Protein AF-A0A1V4XP46-F1 (afdb_monomer_lite)

Secondary structure (DSSP, 8-state):
-PPPPEEEEETTEEEEESS-EEEPPGGGSTTTT-EEEEEEEETTEEEEEEEEEEEEEEETTSS-EEEEEEETTS-EEEESSPEE-PPP-

Foldseek 3Di:
DQADWDWDADPNDIDTDRHAKDWDPPVPDPQAQAKWWFFFPDPPDTDIAIFGFHTKIAHPVRPDIWTWGQHPVRDTTTTHDTGGPDPPD

Structure (mmCIF, N/CA/C/O backbone):
data_AF-A0A1V4XP46-F1
#
_entry.id   AF-A0A1V4XP46-F1
#
loop_
_atom_site.group_PDB
_atom_site.id
_atom_site.type_symbol
_atom_site.label_atom_id
_atom_site.label_alt_id
_atom_site.label_comp_id
_atom_site.label_asym_id
_atom_site.label_entity_id
_atom_site.label_seq_id
_atom_site.pdbx_PDB_ins_code
_atom_site.Cartn_x
_atom_site.Cartn_y
_atom_site.Cartn_z
_atom_site.occupancy
_atom_site.B_iso_or_equiv
_atom_site.auth_seq_id
_atom_site.auth_comp_id
_atom_site.auth_asym_id
_atom_site.auth_atom_id
_atom_site.pdbx_PDB_model_num
ATOM 1 N N . MET A 1 1 ? 20.002 10.225 11.931 1.00 51.06 1 MET A N 1
ATOM 2 C CA . MET A 1 1 ? 19.399 10.978 10.816 1.00 51.06 1 MET A CA 1
ATOM 3 C C . MET A 1 1 ? 17.912 10.688 10.861 1.00 51.06 1 MET A C 1
ATOM 5 O O . MET A 1 1 ? 17.524 9.561 10.579 1.00 51.06 1 MET A O 1
ATOM 9 N N . GLU A 1 2 ? 17.120 11.634 11.360 1.00 56.31 2 GLU A N 1
ATOM 10 C CA . GLU A 1 2 ? 15.659 11.530 11.334 1.00 56.31 2 GLU A CA 1
ATOM 11 C C . GLU A 1 2 ? 15.215 11.721 9.880 1.00 56.31 2 GLU A C 1
ATOM 13 O O . GLU A 1 2 ? 15.606 12.691 9.237 1.00 56.31 2 GLU A O 1
ATOM 18 N N . LEU A 1 3 ? 14.515 10.735 9.318 1.00 62.25 3 LEU A N 1
ATOM 19 C CA . LEU A 1 3 ? 14.010 10.818 7.949 1.00 62.25 3 LEU A CA 1
ATOM 20 C C . LEU A 1 3 ? 12.717 11.635 7.971 1.00 62.25 3 LEU A C 1
ATOM 22 O O . LEU A 1 3 ? 11.789 11.278 8.699 1.00 62.25 3 LEU A O 1
ATOM 26 N N . GLU A 1 4 ? 12.648 12.701 7.175 1.00 69.31 4 GLU A N 1
ATOM 27 C CA . GLU A 1 4 ? 11.434 13.512 7.073 1.00 69.31 4 GLU A CA 1
ATOM 28 C C . GLU A 1 4 ? 10.266 12.671 6.533 1.00 69.31 4 GLU A C 1
ATOM 30 O O . GLU A 1 4 ? 10.448 11.886 5.593 1.00 69.31 4 GLU A O 1
ATOM 35 N N . PRO A 1 5 ? 9.066 12.784 7.128 1.00 74.00 5 PRO A N 1
ATOM 36 C CA . PRO A 1 5 ? 7.919 12.004 6.703 1.00 74.00 5 PRO A CA 1
ATOM 37 C C . PRO A 1 5 ? 7.423 12.455 5.329 1.00 74.00 5 PRO A C 1
ATOM 39 O O . PRO A 1 5 ? 7.109 13.626 5.120 1.00 74.00 5 PRO A O 1
ATOM 42 N N . THR A 1 6 ? 7.266 11.516 4.398 1.00 79.06 6 THR A N 1
ATOM 43 C CA . THR A 1 6 ? 6.577 11.800 3.137 1.00 79.06 6 THR A CA 1
ATOM 44 C C . THR A 1 6 ? 5.069 11.806 3.361 1.00 79.06 6 THR A C 1
ATOM 46 O O . THR A 1 6 ? 4.507 10.822 3.848 1.00 79.06 6 THR A O 1
ATOM 49 N N . THR A 1 7 ? 4.409 12.901 2.977 1.00 82.56 7 THR A N 1
ATOM 50 C CA . THR A 1 7 ? 2.944 12.993 2.935 1.00 82.56 7 THR A CA 1
ATOM 51 C C . THR A 1 7 ? 2.473 13.119 1.492 1.00 82.56 7 THR A C 1
ATOM 53 O O . THR A 1 7 ? 2.968 13.969 0.758 1.00 82.56 7 THR A O 1
ATOM 56 N N . PHE A 1 8 ? 1.513 12.291 1.086 1.00 80.19 8 PHE A N 1
ATOM 57 C CA . PHE A 1 8 ? 0.870 12.370 -0.228 1.00 80.19 8 PHE A CA 1
ATOM 58 C C . PHE A 1 8 ? -0.653 12.356 -0.089 1.00 80.19 8 PHE A C 1
ATOM 60 O O . PHE A 1 8 ? -1.198 11.910 0.923 1.00 80.19 8 PHE A O 1
ATOM 67 N N . MET A 1 9 ? -1.332 12.866 -1.115 1.00 81.31 9 MET A N 1
ATOM 68 C CA . MET A 1 9 ? -2.790 12.876 -1.201 1.00 81.31 9 MET A CA 1
ATOM 69 C C . MET A 1 9 ? -3.277 11.620 -1.923 1.00 81.31 9 MET A C 1
ATOM 71 O O . MET A 1 9 ? -2.813 11.318 -3.018 1.00 81.31 9 MET A O 1
ATOM 75 N N . TRP A 1 10 ? -4.236 10.915 -1.331 1.00 75.44 10 TRP A N 1
ATOM 76 C CA . TRP A 1 10 ? -4.861 9.723 -1.896 1.00 75.44 10 TRP A CA 1
ATOM 77 C C . TRP A 1 10 ? -6.380 9.817 -1.761 1.00 75.44 10 TRP A C 1
ATOM 79 O O . TRP A 1 10 ? -6.887 9.848 -0.644 1.00 75.44 10 TRP A O 1
ATOM 89 N N . ASN A 1 11 ? -7.122 9.896 -2.871 1.00 73.19 11 ASN A N 1
ATOM 90 C CA . ASN A 1 11 ? -8.586 10.077 -2.864 1.00 73.19 11 ASN A CA 1
ATOM 91 C C . ASN A 1 11 ? -9.072 11.205 -1.920 1.00 73.19 11 ASN A C 1
ATOM 93 O O . ASN A 1 11 ? -10.092 11.081 -1.250 1.00 73.19 11 ASN A O 1
ATOM 97 N N . GLY A 1 12 ? -8.316 12.307 -1.827 1.00 78.00 12 GLY A N 1
ATOM 98 C CA . GLY A 1 12 ? -8.626 13.430 -0.931 1.00 78.00 12 GLY A CA 1
ATOM 99 C C . GLY A 1 12 ? -8.203 13.241 0.534 1.00 78.00 12 GLY A C 1
ATOM 100 O O . GLY A 1 12 ? -8.382 14.157 1.332 1.00 78.00 12 GLY A O 1
ATOM 101 N N . GLN A 1 13 ? -7.604 12.104 0.895 1.00 79.88 13 GLN A N 1
ATOM 102 C CA . GLN A 1 13 ? -7.040 11.835 2.221 1.00 79.88 13 GLN A CA 1
ATOM 103 C C . GLN A 1 13 ? -5.523 12.065 2.223 1.00 79.88 13 GLN A C 1
ATOM 105 O O . GLN A 1 13 ? -4.822 11.631 1.312 1.00 79.88 13 GLN A O 1
ATOM 110 N N . ALA A 1 14 ? -5.003 12.724 3.258 1.00 83.00 14 ALA A N 1
ATOM 111 C CA . ALA A 1 14 ? -3.563 12.870 3.458 1.00 83.00 14 ALA A CA 1
ATOM 112 C C . ALA A 1 14 ? -2.988 11.618 4.136 1.00 83.00 14 ALA A C 1
ATOM 114 O O . ALA A 1 14 ? -3.504 11.157 5.157 1.00 83.00 14 ALA A O 1
ATOM 115 N N . VAL A 1 15 ? -1.902 11.080 3.586 1.00 81.88 15 VAL A N 1
ATOM 116 C CA . VAL A 1 15 ? -1.263 9.850 4.063 1.00 81.88 15 VAL A CA 1
ATOM 117 C C . VAL A 1 15 ? 0.195 10.137 4.361 1.00 81.88 15 VAL A C 1
ATOM 119 O O . VAL A 1 15 ? 0.970 10.403 3.447 1.00 81.88 15 VAL A O 1
ATOM 122 N N . SER A 1 16 ? 0.576 10.049 5.634 1.00 84.31 16 SER A N 1
ATOM 123 C CA . SER A 1 16 ? 1.961 10.256 6.066 1.00 84.31 16 SER A CA 1
ATOM 124 C C . SER A 1 16 ? 2.668 8.926 6.326 1.00 84.31 16 SER A C 1
ATOM 126 O O . SER A 1 16 ? 2.158 8.057 7.053 1.00 84.31 16 SER A O 1
ATOM 128 N N . LEU A 1 17 ? 3.860 8.773 5.752 1.00 81.94 17 LEU A N 1
ATOM 129 C CA . LEU A 1 17 ? 4.759 7.640 5.962 1.00 81.94 17 LEU A CA 1
ATOM 130 C C . LEU A 1 17 ? 5.999 8.076 6.756 1.00 81.94 17 LEU A C 1
ATOM 132 O O . LEU A 1 17 ? 6.499 9.177 6.538 1.00 81.94 17 LEU A O 1
ATOM 136 N N . PRO A 1 18 ? 6.498 7.242 7.691 1.00 75.06 18 PRO A N 1
ATOM 137 C CA . PRO A 1 18 ? 7.658 7.582 8.508 1.00 75.06 18 PRO A CA 1
ATOM 138 C C . PRO A 1 18 ? 8.943 7.435 7.684 1.00 75.06 18 PRO A C 1
ATOM 140 O O . PRO A 1 18 ? 9.529 6.354 7.605 1.00 75.06 18 PRO A O 1
ATOM 143 N N . GLY A 1 19 ? 9.350 8.529 7.050 1.00 79.25 19 GLY A N 1
ATOM 144 C CA . GLY A 1 19 ? 10.562 8.657 6.249 1.00 79.25 19 GLY A CA 1
ATOM 145 C C . GLY A 1 19 ? 10.297 8.868 4.762 1.00 79.25 19 GLY A C 1
ATOM 146 O O . GLY A 1 19 ? 9.157 9.068 4.343 1.00 79.25 19 GLY A O 1
ATOM 147 N N . THR A 1 20 ? 11.370 8.804 3.973 1.00 84.38 20 THR A N 1
ATOM 148 C CA . THR A 1 20 ? 11.345 9.070 2.531 1.00 84.38 20 THR A CA 1
ATOM 149 C C . THR A 1 20 ? 10.847 7.846 1.768 1.00 84.38 20 THR A C 1
ATOM 151 O O . THR A 1 20 ? 11.584 6.879 1.548 1.00 84.38 20 THR A O 1
ATOM 154 N N . TYR A 1 21 ? 9.565 7.877 1.419 1.00 87.25 21 TYR A N 1
ATOM 155 C CA . TYR A 1 21 ? 8.916 6.867 0.595 1.00 87.25 21 TYR A CA 1
ATOM 156 C C . TYR A 1 21 ? 8.519 7.467 -0.748 1.00 87.25 21 TYR A C 1
ATOM 158 O O . TYR A 1 21 ? 8.025 8.586 -0.817 1.00 87.25 21 TYR A O 1
ATOM 166 N N . GLU A 1 22 ? 8.644 6.672 -1.797 1.00 88.25 22 GLU A N 1
ATOM 167 C CA . GLU A 1 22 ? 8.160 6.996 -3.132 1.00 88.25 22 GLU A CA 1
ATOM 168 C C . GL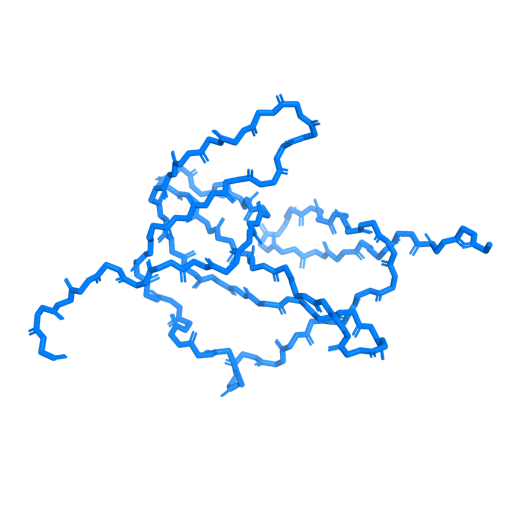U A 1 22 ? 6.992 6.077 -3.479 1.00 88.25 22 GLU A C 1
ATOM 170 O O . GLU A 1 22 ? 7.010 4.879 -3.170 1.00 88.25 22 GLU A O 1
ATOM 175 N N . LEU A 1 23 ? 5.953 6.644 -4.095 1.00 88.38 23 LEU A N 1
ATOM 176 C CA . LEU A 1 23 ? 4.843 5.858 -4.621 1.00 88.38 23 LEU A CA 1
ATOM 177 C C . LEU A 1 23 ? 5.335 5.030 -5.804 1.00 88.38 23 LEU A C 1
ATOM 179 O O . LEU A 1 23 ? 5.944 5.548 -6.737 1.00 88.38 23 LEU A O 1
ATOM 183 N N . VAL A 1 24 ? 5.060 3.733 -5.749 1.00 91.06 24 VAL A N 1
ATOM 184 C CA . VAL A 1 24 ? 5.295 2.825 -6.865 1.00 91.06 24 VAL A CA 1
ATOM 185 C C . VAL A 1 24 ? 4.228 3.113 -7.927 1.00 91.06 24 VAL A C 1
ATOM 187 O O . VAL A 1 24 ? 3.050 3.161 -7.564 1.00 91.06 24 VAL A O 1
ATOM 190 N N . PRO A 1 25 ? 4.597 3.287 -9.210 1.00 91.44 25 PRO A N 1
ATOM 191 C CA . PRO A 1 25 ? 3.626 3.478 -10.282 1.00 91.44 25 PRO A CA 1
ATOM 192 C C . PRO A 1 25 ? 2.605 2.338 -10.336 1.00 91.44 25 PRO A C 1
ATOM 194 O O . PRO A 1 25 ? 2.976 1.172 -10.211 1.00 91.44 25 PRO A O 1
ATOM 197 N N . ASP A 1 26 ? 1.334 2.653 -10.585 1.00 91.62 26 ASP A N 1
ATOM 198 C CA . ASP A 1 26 ? 0.227 1.684 -10.564 1.00 91.62 26 ASP A CA 1
ATOM 199 C C . ASP A 1 26 ? 0.485 0.433 -11.420 1.00 91.62 26 ASP A C 1
ATOM 201 O O . ASP A 1 26 ? 0.208 -0.686 -10.987 1.00 91.62 26 ASP A O 1
ATOM 205 N N . GLY A 1 27 ? 1.085 0.601 -12.606 1.00 91.94 27 GLY A N 1
ATOM 206 C CA . GLY A 1 27 ? 1.436 -0.506 -13.507 1.00 91.94 27 GLY A CA 1
ATOM 207 C C . GLY A 1 27 ? 2.477 -1.484 -12.944 1.00 91.94 27 GLY A C 1
ATOM 208 O O . GLY A 1 27 ? 2.593 -2.608 -13.427 1.00 91.94 27 GLY A O 1
ATOM 209 N N . GLU A 1 28 ? 3.207 -1.085 -11.904 1.00 92.62 28 GLU A N 1
ATOM 210 C CA . GLU A 1 28 ? 4.203 -1.900 -11.205 1.00 92.62 28 GLU A CA 1
ATOM 211 C C . GLU A 1 28 ? 3.658 -2.503 -9.897 1.00 92.62 28 GLU A C 1
ATOM 213 O O . GLU A 1 28 ? 4.285 -3.387 -9.300 1.00 92.62 28 GLU A O 1
ATOM 218 N N . VAL A 1 29 ? 2.471 -2.075 -9.444 1.00 92.94 29 VAL A N 1
ATOM 219 C CA . VAL A 1 29 ? 1.842 -2.597 -8.227 1.00 92.94 29 VAL A CA 1
ATOM 220 C C . VAL A 1 29 ? 1.147 -3.923 -8.529 1.00 92.94 29 VAL A C 1
ATOM 222 O O . VAL A 1 29 ? 0.031 -3.999 -9.047 1.00 92.94 29 VAL A O 1
ATOM 225 N N . LYS A 1 30 ? 1.799 -5.023 -8.151 1.00 90.75 30 LYS A N 1
ATOM 226 C CA . LYS A 1 30 ? 1.236 -6.365 -8.328 1.00 90.75 30 LYS A CA 1
ATOM 227 C C . LYS A 1 30 ? -0.097 -6.505 -7.580 1.00 90.75 30 LYS A C 1
ATOM 229 O O . LYS A 1 30 ? -0.160 -6.258 -6.378 1.00 90.75 30 LYS A O 1
ATOM 234 N N . HIS A 1 31 ? -1.120 -7.012 -8.271 1.00 92.12 31 HIS A N 1
ATOM 235 C CA . HIS A 1 31 ? -2.469 -7.242 -7.730 1.00 92.12 31 HIS A CA 1
ATOM 236 C C . HIS A 1 31 ? -3.227 -5.968 -7.332 1.00 92.12 31 HIS A C 1
ATOM 238 O O . HIS A 1 31 ? -4.141 -6.042 -6.507 1.00 92.12 31 HIS A O 1
ATOM 244 N N . LEU A 1 32 ? -2.878 -4.820 -7.920 1.00 93.69 32 LEU A N 1
ATOM 245 C CA . LEU A 1 32 ? -3.646 -3.590 -7.764 1.00 93.69 32 LEU A CA 1
ATOM 246 C C . LEU A 1 32 ? -5.148 -3.843 -7.996 1.00 93.69 32 LEU A C 1
ATOM 248 O O . LEU A 1 32 ? -5.547 -4.641 -8.846 1.00 93.69 32 LEU A O 1
ATOM 252 N N . HIS A 1 33 ? -5.972 -3.206 -7.175 1.00 94.25 33 HIS A N 1
ATOM 253 C CA . HIS A 1 33 ? -7.428 -3.334 -7.089 1.00 94.25 33 HIS A CA 1
ATOM 254 C C . HIS A 1 33 ? -7.981 -4.707 -6.679 1.00 94.25 33 HIS A C 1
ATOM 256 O O . HIS A 1 33 ? -9.201 -4.849 -6.565 1.00 94.25 33 HIS A O 1
ATOM 262 N N . ARG A 1 34 ? -7.142 -5.708 -6.379 1.00 94.50 34 ARG A N 1
ATOM 263 C CA . ARG A 1 34 ? -7.630 -6.979 -5.822 1.00 94.50 34 ARG A CA 1
ATOM 264 C C . ARG A 1 34 ? -8.000 -6.851 -4.350 1.00 94.50 34 ARG A C 1
ATOM 266 O O . ARG A 1 34 ? -7.418 -6.063 -3.603 1.00 94.50 34 ARG A O 1
ATOM 273 N N . ARG A 1 35 ? -8.948 -7.693 -3.932 1.00 95.00 35 ARG A N 1
ATOM 274 C CA . ARG A 1 35 ? -9.282 -7.883 -2.522 1.00 95.00 35 ARG A CA 1
ATOM 275 C C . ARG A 1 35 ? -8.184 -8.695 -1.838 1.00 95.00 35 ARG A C 1
ATOM 277 O O . ARG A 1 35 ? -7.732 -9.719 -2.352 1.00 95.00 35 ARG A O 1
ATOM 284 N N . VAL A 1 36 ? -7.743 -8.218 -0.687 1.00 95.50 36 VAL A N 1
ATOM 285 C CA . VAL A 1 36 ? -6.619 -8.774 0.060 1.00 95.50 36 VAL A CA 1
ATOM 286 C C . VAL A 1 36 ? -6.937 -8.824 1.551 1.00 95.50 36 VAL A C 1
ATOM 288 O O . VAL A 1 36 ? -7.719 -8.022 2.056 1.00 95.50 36 VAL A O 1
ATOM 291 N N . MET A 1 37 ? -6.297 -9.754 2.252 1.00 94.56 37 MET A N 1
ATOM 292 C CA . MET A 1 37 ? -6.138 -9.728 3.703 1.00 94.56 37 MET A CA 1
ATOM 293 C C . MET A 1 37 ? -4.833 -9.023 4.037 1.00 94.56 37 MET A C 1
ATOM 295 O O . MET A 1 37 ? -3.794 -9.302 3.438 1.00 94.56 37 MET A O 1
ATOM 299 N N . ALA A 1 38 ? -4.858 -8.145 5.026 1.00 92.94 38 ALA A N 1
ATOM 300 C CA . ALA A 1 38 ? -3.687 -7.397 5.437 1.00 92.94 38 ALA A CA 1
ATOM 301 C C . ALA A 1 38 ? -3.645 -7.191 6.942 1.00 92.94 38 ALA A C 1
ATOM 303 O O . ALA A 1 38 ? -4.619 -7.429 7.650 1.00 92.94 38 ALA A O 1
ATOM 304 N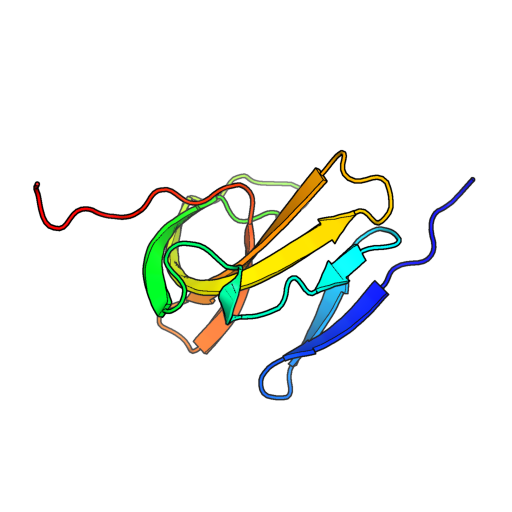 N . ILE A 1 39 ? -2.490 -6.745 7.425 1.00 91.31 39 ILE A N 1
ATOM 305 C CA . ILE A 1 39 ? -2.283 -6.375 8.821 1.00 91.31 39 ILE A CA 1
ATOM 306 C C . ILE A 1 39 ? -2.035 -4.873 8.853 1.00 91.31 39 ILE A C 1
ATOM 308 O O . ILE A 1 39 ? -1.062 -4.392 8.263 1.00 91.31 39 ILE A O 1
ATOM 312 N N . ALA A 1 40 ? -2.917 -4.139 9.530 1.00 89.88 40 ALA A N 1
ATOM 313 C CA . ALA A 1 40 ? -2.806 -2.695 9.662 1.00 89.88 40 ALA A CA 1
ATOM 314 C C . ALA A 1 40 ? -1.542 -2.332 10.451 1.00 89.88 40 ALA A C 1
ATOM 316 O O . ALA A 1 40 ? -1.264 -2.901 11.512 1.00 89.88 40 ALA A O 1
ATOM 317 N N . LEU A 1 41 ? -0.789 -1.360 9.941 1.00 85.00 41 LEU A N 1
ATOM 318 C CA . LEU A 1 41 ? 0.333 -0.748 10.641 1.00 85.00 41 LEU A CA 1
ATOM 319 C C . LEU A 1 41 ? -0.211 0.309 11.607 1.00 85.00 41 LEU A C 1
ATOM 321 O O . LEU A 1 41 ? -0.257 1.495 11.287 1.00 85.00 41 LEU A O 1
ATOM 325 N N . HIS A 1 42 ? -0.640 -0.136 12.788 1.00 75.94 42 HIS A N 1
ATOM 326 C CA . HIS A 1 42 ? -0.948 0.732 13.922 1.00 75.94 42 HIS A CA 1
ATOM 327 C C . HIS A 1 42 ? 0.148 0.572 14.981 1.00 75.94 42 HIS A C 1
ATOM 329 O O . HIS A 1 42 ? 0.529 -0.550 15.309 1.00 75.94 42 HIS A O 1
ATOM 335 N N . GLU A 1 43 ? 0.628 1.675 15.562 1.00 62.41 43 GLU A N 1
ATOM 336 C CA . GLU A 1 43 ? 1.828 1.715 16.42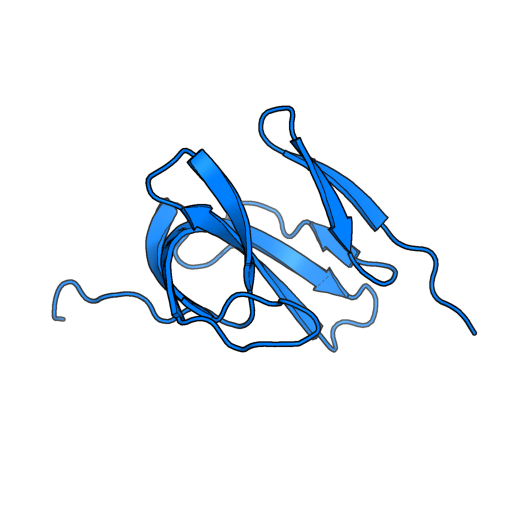6 1.00 62.41 43 GLU A CA 1
ATOM 337 C C . GLU A 1 43 ? 1.780 0.797 17.660 1.00 62.41 43 GLU A C 1
ATOM 339 O O . GLU A 1 43 ? 2.799 0.550 18.296 1.00 62.41 43 GLU A O 1
ATOM 344 N N . ARG A 1 44 ? 0.597 0.289 18.023 1.00 68.44 44 ARG A N 1
ATOM 345 C CA . ARG A 1 44 ? 0.371 -0.459 19.270 1.00 68.44 44 ARG A CA 1
ATOM 346 C C . ARG A 1 44 ? -0.300 -1.818 19.087 1.00 68.44 44 ARG A C 1
ATOM 348 O O . ARG A 1 44 ? -0.328 -2.592 20.038 1.00 68.44 44 ARG A O 1
ATOM 355 N N . LYS A 1 45 ? -0.886 -2.112 17.919 1.00 76.06 45 LYS A N 1
ATOM 356 C CA . LYS A 1 45 ? -1.672 -3.338 17.695 1.00 76.06 45 LYS A CA 1
ATOM 357 C C . LYS A 1 45 ? -1.583 -3.798 16.243 1.00 76.06 45 LYS A C 1
ATOM 359 O O . LYS A 1 45 ? -1.726 -2.998 15.326 1.00 76.06 45 LYS A O 1
ATOM 364 N N . ARG A 1 46 ? -1.411 -5.107 16.049 1.00 79.62 46 ARG A N 1
ATOM 365 C CA . ARG A 1 46 ? -1.546 -5.766 14.744 1.00 79.62 46 ARG A CA 1
ATOM 366 C C . ARG A 1 46 ? -3.003 -6.172 14.565 1.00 79.62 46 ARG A C 1
ATOM 368 O O . ARG A 1 46 ? -3.464 -7.076 15.255 1.00 79.62 46 ARG A O 1
ATOM 375 N N . ILE A 1 47 ? -3.718 -5.484 13.682 1.00 86.50 47 ILE A N 1
ATOM 376 C CA . ILE A 1 47 ? -5.143 -5.731 13.434 1.00 86.50 47 ILE A CA 1
ATOM 377 C C . ILE A 1 47 ? -5.279 -6.292 12.014 1.00 86.50 47 ILE A C 1
ATOM 379 O O . ILE A 1 47 ? -4.967 -5.567 11.064 1.00 86.50 47 ILE A O 1
ATOM 383 N N . PRO A 1 48 ? -5.667 -7.570 11.845 1.00 90.69 48 PRO A N 1
ATOM 384 C CA . PRO A 1 48 ? -5.956 -8.116 10.530 1.00 90.69 48 PRO A CA 1
ATOM 385 C C . PRO A 1 48 ? -7.259 -7.522 9.983 1.00 90.69 48 PRO A C 1
ATOM 387 O O . PRO A 1 48 ? -8.214 -7.319 10.732 1.00 90.69 48 PRO A O 1
ATOM 390 N N . PHE A 1 49 ? -7.302 -7.256 8.682 1.00 92.00 49 PHE A N 1
ATOM 391 C CA . PHE A 1 49 ? -8.480 -6.726 8.002 1.00 92.00 49 PHE A CA 1
ATOM 392 C C . PHE A 1 49 ? -8.503 -7.141 6.527 1.00 92.00 49 PHE A C 1
ATOM 394 O O . PHE A 1 49 ? -7.482 -7.543 5.966 1.00 92.00 49 PHE A O 1
ATOM 401 N N . CYS A 1 50 ? -9.678 -7.043 5.907 1.00 94.19 50 CYS A N 1
ATOM 402 C CA . CYS A 1 50 ? -9.850 -7.182 4.465 1.00 94.19 50 CYS A CA 1
ATOM 403 C C . CYS A 1 50 ? -10.012 -5.806 3.821 1.00 94.19 50 CYS A C 1
ATOM 405 O O . CYS A 1 50 ? -10.619 -4.914 4.408 1.00 94.19 50 CYS A O 1
ATOM 407 N N . GLY A 1 51 ? -9.525 -5.661 2.595 1.00 94.81 51 GLY A N 1
ATOM 408 C CA . GLY A 1 51 ? -9.746 -4.457 1.804 1.00 94.81 51 GLY A CA 1
ATOM 409 C C . GLY A 1 51 ? -9.267 -4.617 0.370 1.00 94.81 51 GLY A C 1
ATOM 410 O O . GLY A 1 51 ? -8.893 -5.711 -0.058 1.00 94.81 51 GLY A O 1
ATOM 411 N N . ARG A 1 52 ? -9.287 -3.523 -0.383 1.00 95.44 52 ARG A N 1
ATOM 412 C CA . ARG A 1 52 ? -8.805 -3.437 -1.760 1.00 95.44 52 ARG A CA 1
ATOM 413 C C . ARG A 1 52 ? -7.388 -2.874 -1.773 1.00 95.44 52 ARG A C 1
ATOM 415 O O . ARG A 1 52 ? -7.160 -1.790 -1.245 1.00 95.44 52 ARG A O 1
ATOM 422 N N . LEU A 1 53 ? -6.439 -3.579 -2.388 1.00 95.00 53 LEU A N 1
ATOM 423 C CA . LEU A 1 53 ? -5.099 -3.032 -2.612 1.00 95.00 53 LEU A CA 1
ATOM 424 C C . LEU A 1 53 ? -5.201 -1.867 -3.598 1.00 95.00 53 LEU A C 1
ATOM 426 O O . LEU A 1 53 ? -5.657 -2.058 -4.721 1.00 95.00 53 LEU A O 1
ATOM 430 N N . VAL A 1 54 ? -4.795 -0.672 -3.186 1.00 93.88 54 VAL A N 1
ATOM 431 C CA . VAL A 1 54 ? -4.913 0.5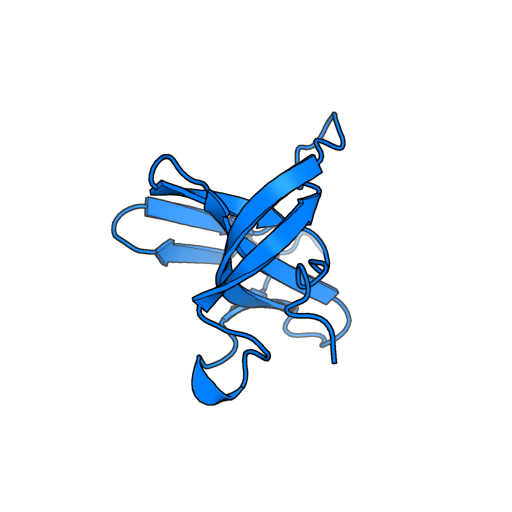37 -4.013 1.00 93.88 54 VAL A CA 1
ATOM 432 C C . VAL A 1 54 ? -3.576 1.209 -4.285 1.00 93.88 54 VAL A C 1
ATOM 434 O O . VAL A 1 54 ? -3.513 2.054 -5.158 1.00 93.88 54 VAL A O 1
ATOM 437 N N . GLY A 1 55 ? -2.494 0.801 -3.622 1.00 93.38 55 GLY A N 1
ATOM 438 C CA . GLY A 1 55 ? -1.168 1.296 -3.964 1.00 93.38 55 GLY A CA 1
ATOM 439 C C . GLY A 1 55 ? -0.052 0.647 -3.162 1.00 93.38 55 GLY A C 1
ATOM 440 O O . GLY A 1 55 ? -0.277 -0.136 -2.232 1.00 93.38 55 GLY A O 1
ATOM 441 N N . GLN A 1 56 ? 1.176 1.003 -3.515 1.00 93.69 56 GLN A N 1
ATOM 442 C CA . GLN A 1 56 ? 2.379 0.618 -2.793 1.00 93.69 56 GLN A CA 1
ATOM 443 C C . GLN A 1 56 ? 3.322 1.815 -2.733 1.00 93.69 56 GLN A C 1
ATOM 445 O O . GLN A 1 56 ? 3.488 2.535 -3.710 1.00 93.69 56 GLN A O 1
ATOM 450 N N . ALA A 1 57 ? 3.972 1.997 -1.593 1.00 91.25 57 ALA A N 1
ATOM 451 C CA . ALA A 1 57 ? 5.073 2.927 -1.432 1.00 91.25 57 ALA A CA 1
ATOM 452 C C . ALA A 1 57 ? 6.336 2.147 -1.068 1.00 91.25 57 ALA A C 1
ATOM 454 O O . ALA A 1 57 ? 6.277 1.183 -0.296 1.00 91.25 57 ALA A O 1
ATOM 455 N N . ARG A 1 58 ? 7.486 2.550 -1.601 1.00 91.44 58 ARG A N 1
ATOM 456 C CA . ARG A 1 58 ? 8.787 1.939 -1.311 1.00 91.44 58 ARG A CA 1
ATOM 457 C C . ARG A 1 58 ? 9.704 2.980 -0.688 1.00 91.44 58 ARG A C 1
ATOM 459 O O . ARG A 1 58 ? 9.685 4.131 -1.098 1.00 91.44 58 ARG A O 1
ATOM 466 N N . LEU A 1 59 ? 10.497 2.585 0.306 1.00 87.00 59 LEU A N 1
ATOM 467 C CA . LEU A 1 59 ? 11.565 3.453 0.803 1.00 87.00 59 LEU A CA 1
ATOM 468 C C . LEU A 1 59 ? 12.518 3.782 -0.350 1.00 87.00 59 LEU A C 1
ATOM 470 O O . LEU A 1 59 ? 12.894 2.867 -1.085 1.00 87.00 59 LEU A O 1
ATOM 474 N N . SER A 1 60 ? 12.986 5.027 -0.448 1.00 80.06 60 SER A N 1
ATOM 475 C CA . SER A 1 60 ? 13.945 5.440 -1.491 1.00 80.06 60 SER A CA 1
ATOM 476 C C . SER A 1 60 ? 15.255 4.632 -1.460 1.00 80.06 60 SER A C 1
ATOM 478 O O . SER A 1 60 ? 15.954 4.519 -2.459 1.00 80.06 60 SER A O 1
ATOM 480 N N . ASN A 1 61 ? 15.583 3.992 -0.328 1.00 81.12 61 ASN A N 1
ATOM 481 C CA . ASN A 1 61 ? 16.728 3.077 -0.203 1.00 81.12 61 ASN A CA 1
ATOM 482 C C . ASN A 1 61 ? 16.447 1.625 -0.659 1.00 81.12 61 ASN A C 1
ATOM 484 O O . ASN A 1 61 ? 17.306 0.757 -0.497 1.00 81.12 61 ASN A O 1
ATOM 488 N N . GLY A 1 62 ? 15.237 1.328 -1.143 1.00 78.25 62 GLY A N 1
ATOM 489 C CA . GLY A 1 62 ? 14.802 0.017 -1.632 1.00 78.25 62 GLY A CA 1
ATOM 490 C C . GLY A 1 62 ? 14.534 -1.059 -0.568 1.00 78.25 62 GLY A C 1
ATOM 491 O O . GLY A 1 62 ? 14.045 -2.132 -0.913 1.00 78.25 62 GLY A O 1
ATOM 492 N N . LYS A 1 63 ? 14.813 -0.811 0.721 1.00 82.31 63 LYS A N 1
ATOM 493 C CA . LYS A 1 63 ? 14.808 -1.845 1.781 1.00 82.31 63 LYS A CA 1
ATOM 494 C C . LYS A 1 63 ? 13.464 -2.059 2.483 1.00 82.31 63 LYS A C 1
ATOM 496 O O . LYS A 1 63 ? 13.373 -2.899 3.374 1.00 82.31 63 LYS A O 1
ATOM 501 N N . GLY A 1 64 ? 12.423 -1.317 2.117 1.00 85.69 64 GLY A N 1
ATOM 502 C CA . GLY A 1 64 ? 11.117 -1.414 2.767 1.00 85.69 64 GLY A CA 1
ATOM 503 C C . GLY A 1 64 ? 9.977 -1.028 1.845 1.00 85.69 64 GLY A C 1
ATOM 504 O O . GLY A 1 64 ? 10.152 -0.272 0.892 1.00 85.69 64 GLY A O 1
ATOM 505 N N . SER A 1 65 ? 8.797 -1.575 2.115 1.00 90.31 65 SER A N 1
ATOM 506 C CA . SER A 1 65 ? 7.570 -1.244 1.398 1.00 90.31 65 SER A CA 1
ATOM 507 C C . SER A 1 65 ? 6.406 -1.133 2.367 1.00 90.31 65 SER A C 1
ATOM 509 O O . SER A 1 65 ? 6.336 -1.863 3.357 1.00 90.31 65 SER A O 1
ATOM 511 N N . VAL A 1 66 ? 5.496 -0.221 2.054 1.00 91.56 66 VAL A N 1
ATOM 512 C CA . VAL A 1 66 ? 4.199 -0.063 2.703 1.00 91.56 66 VAL A CA 1
ATOM 513 C C . VAL A 1 66 ? 3.138 -0.255 1.634 1.00 91.56 66 VAL A C 1
ATOM 515 O O . VAL A 1 66 ? 3.245 0.292 0.539 1.00 91.56 66 VAL A O 1
ATOM 518 N N . TRP A 1 67 ? 2.116 -1.040 1.946 1.00 93.62 67 TRP A N 1
ATOM 519 C CA . TRP A 1 67 ? 0.982 -1.260 1.059 1.00 93.62 67 TRP A CA 1
ATOM 520 C C . TRP A 1 67 ? -0.191 -0.420 1.533 1.00 93.62 67 TRP A C 1
ATOM 522 O O . TRP A 1 67 ? -0.469 -0.343 2.734 1.00 93.62 67 TRP A O 1
ATOM 532 N N . LEU A 1 68 ? -0.858 0.215 0.579 1.00 93.38 68 LEU A N 1
ATOM 533 C CA . LEU A 1 68 ? -1.996 1.090 0.802 1.00 93.38 68 LEU A CA 1
ATOM 534 C C . LEU A 1 68 ? -3.258 0.319 0.444 1.00 93.38 68 LEU A C 1
ATOM 536 O O . LEU A 1 68 ? -3.401 -0.163 -0.683 1.00 93.38 68 LEU A O 1
ATOM 540 N N . ILE A 1 69 ? -4.146 0.154 1.417 1.00 94.00 69 ILE A N 1
ATOM 541 C CA . ILE A 1 69 ? -5.346 -0.664 1.274 1.00 94.00 69 ILE A CA 1
ATOM 542 C C . ILE A 1 69 ? -6.541 0.162 1.681 1.00 94.00 69 ILE A C 1
ATOM 544 O O . ILE A 1 69 ? -6.566 0.714 2.773 1.00 94.00 69 ILE A O 1
ATOM 548 N N . GLU A 1 70 ? -7.528 0.223 0.808 1.00 93.62 70 GLU A N 1
ATOM 549 C CA . GLU A 1 70 ? -8.812 0.822 1.123 1.00 93.62 70 GLU A CA 1
ATOM 550 C C . GLU A 1 70 ? -9.704 -0.243 1.768 1.00 93.62 70 GLU A C 1
ATOM 552 O O . GLU A 1 70 ? -9.903 -1.317 1.192 1.00 93.62 70 GLU A O 1
ATOM 557 N N . ASP A 1 71 ? -10.182 0.001 2.987 1.00 91.88 71 ASP A N 1
ATOM 558 C CA . ASP A 1 71 ? -11.116 -0.903 3.658 1.00 91.88 71 ASP A CA 1
ATOM 559 C C . ASP A 1 71 ? -12.535 -0.811 3.062 1.00 91.88 71 ASP A C 1
ATOM 561 O O . ASP A 1 71 ? -12.826 0.010 2.192 1.00 91.88 71 ASP A O 1
ATOM 565 N N . ASP A 1 72 ? -13.453 -1.651 3.545 1.00 90.06 72 ASP A N 1
ATOM 566 C CA . ASP A 1 72 ? -14.842 -1.682 3.056 1.00 90.06 72 ASP A CA 1
ATOM 567 C C . ASP A 1 72 ? -15.639 -0.396 3.348 1.00 90.06 72 ASP A C 1
ATOM 569 O O . ASP A 1 72 ? -16.759 -0.235 2.864 1.00 90.06 72 ASP A O 1
ATOM 573 N N . ARG A 1 73 ? -15.086 0.521 4.148 1.00 89.50 73 ARG A N 1
ATOM 574 C CA . ARG A 1 73 ? -15.685 1.817 4.483 1.00 89.50 73 ARG A CA 1
ATOM 575 C C . ARG A 1 73 ? -15.068 2.963 3.675 1.00 89.50 73 ARG A C 1
ATOM 577 O O . ARG A 1 73 ? -15.472 4.107 3.866 1.00 89.50 73 ARG A O 1
ATOM 584 N N . GLY A 1 74 ? -14.116 2.675 2.785 1.00 88.06 74 GLY A N 1
ATOM 585 C CA . GLY A 1 74 ? -13.415 3.681 1.988 1.00 88.06 74 GLY A CA 1
ATOM 586 C C . GLY A 1 74 ? -12.267 4.372 2.728 1.00 88.06 74 GLY A C 1
ATOM 587 O O . GLY A 1 74 ? -11.789 5.411 2.272 1.00 88.06 74 GLY A O 1
ATOM 588 N N . TYR A 1 75 ? -11.823 3.851 3.876 1.00 88.69 75 TYR A N 1
ATOM 589 C CA . TYR A 1 75 ? -10.668 4.399 4.582 1.00 88.69 75 TYR A CA 1
ATOM 590 C C . TYR A 1 75 ? -9.376 3.799 4.057 1.00 88.69 75 TYR A C 1
ATOM 592 O O . TYR A 1 75 ? -9.243 2.578 3.947 1.00 88.69 75 TYR A O 1
ATOM 600 N N . LEU A 1 76 ? -8.383 4.654 3.812 1.00 90.06 76 LEU A N 1
ATOM 601 C CA . LEU A 1 76 ? -7.052 4.187 3.478 1.00 90.06 76 LEU A CA 1
ATOM 602 C C . LEU A 1 76 ? -6.277 3.744 4.723 1.00 90.06 76 LEU A C 1
ATOM 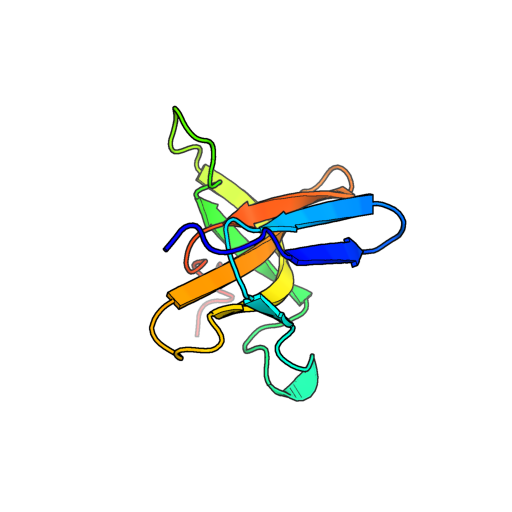604 O O . LEU A 1 76 ? -6.075 4.498 5.675 1.00 90.06 76 LEU A O 1
ATOM 608 N N . ILE A 1 77 ? -5.770 2.519 4.674 1.00 90.56 77 ILE A N 1
ATOM 609 C CA . ILE A 1 77 ? -5.012 1.876 5.736 1.00 90.56 77 ILE A CA 1
ATOM 610 C C . ILE A 1 77 ? -3.632 1.488 5.208 1.00 90.56 77 ILE A C 1
ATOM 612 O O . ILE A 1 77 ? -3.476 0.824 4.181 1.00 90.56 77 ILE A O 1
ATOM 616 N N . LYS A 1 78 ? -2.605 1.881 5.963 1.00 90.50 78 LYS A N 1
ATOM 617 C CA . LYS A 1 78 ? -1.219 1.457 5.750 1.00 90.50 78 LYS A CA 1
ATOM 618 C C . LYS A 1 78 ? -1.034 0.045 6.286 1.00 90.50 78 LYS A C 1
ATOM 620 O O . LYS A 1 78 ? -1.447 -0.255 7.406 1.00 90.50 78 LYS A O 1
ATOM 625 N N . SER A 1 79 ? -0.363 -0.806 5.529 1.00 91.94 79 SER A N 1
ATOM 626 C CA . SER A 1 79 ? -0.170 -2.206 5.897 1.00 91.94 79 SER A CA 1
ATOM 627 C C . SER A 1 79 ? 1.208 -2.733 5.510 1.00 91.94 79 SER A C 1
ATOM 629 O O . SER A 1 79 ? 1.928 -2.146 4.696 1.00 91.94 79 SER A O 1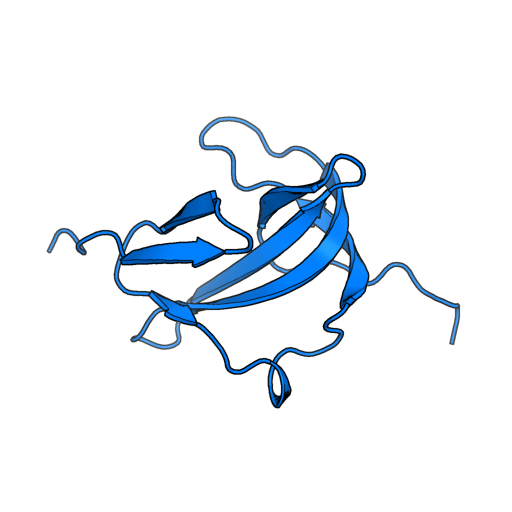
ATOM 631 N N . GLN A 1 80 ? 1.574 -3.858 6.124 1.00 88.69 80 GLN A N 1
ATOM 632 C CA . GLN A 1 80 ? 2.643 -4.723 5.621 1.00 88.69 80 GLN A CA 1
ATOM 633 C C . GLN A 1 80 ? 2.190 -5.452 4.348 1.00 88.69 80 GLN A C 1
ATOM 635 O O . GLN A 1 80 ? 1.071 -5.254 3.884 1.00 88.69 80 GLN A O 1
ATOM 640 N N . LYS A 1 81 ? 3.050 -6.321 3.799 1.00 91.00 81 LYS A N 1
ATOM 641 C CA . LYS A 1 81 ? 2.749 -7.085 2.585 1.00 91.00 81 LYS A CA 1
ATOM 642 C C . LYS A 1 81 ? 1.418 -7.834 2.740 1.00 91.00 81 LYS A C 1
ATOM 644 O O . LYS A 1 81 ? 1.336 -8.715 3.598 1.00 91.00 81 LYS A O 1
ATOM 649 N N . PRO A 1 82 ? 0.398 -7.515 1.931 1.00 92.19 82 PRO A N 1
ATOM 650 C CA . PRO A 1 82 ? -0.891 -8.164 2.033 1.00 92.19 82 PRO A CA 1
ATOM 651 C C . PRO A 1 82 ? -0.865 -9.548 1.388 1.00 92.19 82 PRO A C 1
ATOM 653 O O . PRO A 1 82 ? -0.064 -9.838 0.495 1.00 92.19 82 PRO A O 1
ATOM 656 N N . MET A 1 83 ? -1.784 -10.393 1.834 1.00 92.00 83 MET A N 1
ATOM 657 C CA . MET A 1 83 ? -2.074 -11.688 1.239 1.00 92.00 83 MET A CA 1
ATOM 658 C C . MET A 1 83 ? -3.266 -11.534 0.305 1.00 92.00 83 MET A C 1
ATOM 660 O O . MET A 1 83 ? -4.332 -11.073 0.713 1.00 92.00 83 MET A O 1
ATOM 664 N N . VAL A 1 84 ? -3.099 -11.926 -0.954 1.00 86.19 84 VAL A N 1
ATOM 665 C CA . VAL A 1 84 ? -4.226 -11.986 -1.884 1.00 86.19 84 VAL A CA 1
ATOM 666 C C . VAL A 1 84 ? -5.170 -13.075 -1.396 1.00 86.19 84 VAL A C 1
ATOM 668 O O . VAL A 1 84 ? -4.758 -14.219 -1.218 1.00 86.19 84 VAL A O 1
ATOM 671 N N . LEU A 1 85 ? -6.427 -12.709 -1.154 1.00 79.75 85 LEU A N 1
ATOM 672 C CA . LEU A 1 85 ? -7.474 -13.689 -0.915 1.00 79.75 85 LEU A CA 1
ATOM 673 C C . LEU A 1 85 ? -7.750 -14.356 -2.259 1.00 79.75 85 LEU A C 1
ATOM 675 O O . LEU A 1 85 ? -8.136 -13.676 -3.210 1.00 79.75 85 LEU A O 1
ATOM 679 N N . GLY A 1 86 ? -7.447 -15.646 -2.372 1.00 64.94 86 GLY A N 1
ATOM 680 C CA . GLY A 1 86 ? -7.568 -16.359 -3.637 1.00 64.94 86 GLY A CA 1
ATOM 681 C C . GLY A 1 86 ? -8.981 -16.255 -4.219 1.00 64.94 86 GLY A C 1
ATOM 682 O O . GLY A 1 86 ? -9.966 -16.457 -3.514 1.00 64.94 86 GLY A O 1
ATOM 683 N N . ALA A 1 87 ? -9.072 -16.032 -5.529 1.00 51.22 87 ALA A N 1
ATOM 684 C CA . ALA A 1 87 ? -9.749 -17.060 -6.305 1.00 51.22 87 ALA A CA 1
ATOM 685 C C . ALA A 1 87 ? -8.775 -18.245 -6.281 1.00 51.22 87 ALA A C 1
ATOM 687 O O . ALA A 1 87 ? -7.584 -18.028 -6.508 1.00 51.22 87 ALA A O 1
ATOM 688 N N . GLY A 1 88 ? -9.221 -19.430 -5.867 1.00 48.09 88 GLY A N 1
ATOM 689 C CA . GLY A 1 88 ? -8.375 -20.612 -5.980 1.00 48.09 88 GLY A CA 1
ATOM 690 C C . GLY A 1 88 ? -7.943 -20.769 -7.434 1.00 48.09 88 GLY A C 1
ATOM 691 O O . GLY A 1 88 ? -8.820 -20.793 -8.288 1.00 48.09 88 GLY A O 1
ATOM 692 N N . GLU A 1 89 ? -6.628 -20.756 -7.661 1.00 35.66 89 GLU A N 1
ATOM 693 C CA . GLU A 1 89 ? -5.842 -21.368 -8.749 1.00 35.66 89 GLU A CA 1
ATOM 694 C C . GLU A 1 89 ? -4.382 -20.897 -8.655 1.00 35.66 89 GLU A C 1
ATOM 696 O O . GLU A 1 89 ? -4.135 -19.667 -8.586 1.00 35.66 89 GLU A O 1
#

Radius of gyration: 12.97 Å; chains: 1; bounding box: 35×35×33 Å

Sequence (89 aa):
MELEPTTFMWNGQAVSLPGTYELVPDGEVKHLHRRVMAIALHERKRIPFCGRLVGQARLSNGKGSVWLIEDDRGYLIKSQKPMVLGAGE

pLDDT: mean 84.31, std 11.82, range [35.66, 95.5]